Protein AF-A0A7K3DHI8-F1 (afdb_monomer)

pLDDT: mean 79.1, std 18.78, range [41.16, 98.38]

Solvent-accessible surface area (backbone atoms only — not comparable to full-atom values): 6730 Å² total; per-residue (Å²): 114,66,68,62,55,54,48,51,53,52,52,52,49,25,68,75,65,76,36,42,66,62,47,28,50,48,56,53,48,50,55,62,70,70,59,70,80,89,71,71,72,86,59,73,82,53,91,53,70,63,58,63,60,70,66,48,67,91,63,70,56,80,62,56,43,52,35,51,61,42,70,42,80,78,79,79,84,56,65,66,60,51,50,53,51,53,51,52,51,50,53,52,50,50,52,51,52,50,53,51,50,53,53,49,53,52,38,58,74,73,73,108

Secondary structure (DSSP, 8-state):
-HHHHHHHHHHHHHHHHS-HHHHHHHHHHHHHHT-S-----GGGGTT-TTHHHHT--SS--HHHHHHHHHHSPPPPP-HHHHHHHHHHHHHHHHHHHHHHHHHHHHHHHHT-

Foldseek 3Di:
DVLVVVLVVLVVVCVVVVDLLVSLVVLVVVVVVPDDDPPDDPCVVPPCPVVVVVPPPPFDDSSRVSSVVSVDDPDDDDVVVVVVVVVVVVVVVVVVVVVVVVVVVVCVVVVD

Structure (mmCIF, N/CA/C/O backbone):
data_AF-A0A7K3DHI8-F1
#
_entry.id   AF-A0A7K3DHI8-F1
#
loop_
_atom_site.group_PDB
_atom_site.id
_atom_site.type_symbol
_atom_site.label_atom_id
_atom_site.label_alt_id
_atom_site.label_comp_id
_atom_site.label_asym_id
_atom_site.label_entity_id
_atom_site.label_seq_id
_atom_site.pdbx_PDB_ins_code
_atom_site.Cartn_x
_atom_site.Cartn_y
_atom_site.Cartn_z
_atom_site.occupancy
_atom_site.B_iso_or_equiv
_atom_site.auth_seq_id
_atom_site.auth_comp_id
_atom_site.auth_asym_id
_atom_site.auth_atom_id
_atom_site.pdbx_PDB_model_num
ATOM 1 N N . MET A 1 1 ? 6.088 11.708 6.027 1.00 60.41 1 MET A N 1
ATOM 2 C CA . MET A 1 1 ? 6.379 10.256 5.974 1.00 60.41 1 MET A CA 1
ATOM 3 C C . MET A 1 1 ? 5.751 9.476 7.134 1.00 60.41 1 MET A C 1
ATOM 5 O O . MET A 1 1 ? 5.231 8.398 6.887 1.00 60.41 1 MET A O 1
ATOM 9 N N . THR A 1 2 ? 5.690 10.025 8.355 1.00 79.00 2 THR A N 1
ATOM 10 C CA . THR A 1 2 ? 5.128 9.357 9.552 1.00 79.00 2 THR A CA 1
ATOM 11 C C . THR A 1 2 ? 3.721 8.779 9.369 1.00 79.00 2 THR A C 1
ATOM 13 O O . THR A 1 2 ? 3.494 7.634 9.731 1.00 79.00 2 THR A O 1
ATOM 16 N N . TYR A 1 3 ? 2.793 9.509 8.731 1.00 77.06 3 TYR A N 1
ATOM 17 C CA . TYR A 1 3 ? 1.431 9.004 8.487 1.00 77.06 3 TYR A CA 1
ATOM 18 C C . TYR A 1 3 ? 1.411 7.692 7.691 1.00 77.06 3 TYR A C 1
ATOM 20 O O . TYR A 1 3 ? 0.609 6.817 7.985 1.00 77.06 3 TYR A O 1
ATOM 28 N N . THR A 1 4 ? 2.292 7.538 6.700 1.00 83.50 4 THR A N 1
ATOM 29 C CA . THR A 1 4 ? 2.352 6.328 5.869 1.00 83.50 4 THR A CA 1
ATOM 30 C C . THR A 1 4 ? 2.843 5.125 6.670 1.00 83.50 4 THR A C 1
ATOM 32 O O . THR A 1 4 ? 2.307 4.034 6.505 1.00 83.50 4 THR A O 1
ATOM 35 N N . ILE A 1 5 ? 3.819 5.329 7.560 1.00 87.06 5 ILE A N 1
ATOM 36 C CA . ILE A 1 5 ? 4.345 4.282 8.451 1.00 87.06 5 ILE A CA 1
ATOM 37 C C . ILE A 1 5 ? 3.263 3.852 9.446 1.00 87.06 5 ILE A C 1
ATOM 39 O O . ILE A 1 5 ? 2.944 2.672 9.552 1.00 87.06 5 ILE A O 1
ATOM 43 N N . GLU A 1 6 ? 2.651 4.827 10.117 1.00 85.12 6 GLU A N 1
ATOM 44 C CA . GLU A 1 6 ? 1.539 4.627 11.053 1.00 85.12 6 GLU A CA 1
ATOM 45 C C . GLU A 1 6 ? 0.367 3.904 10.381 1.00 85.12 6 GLU A C 1
ATOM 47 O O . GLU A 1 6 ? -0.199 2.962 10.931 1.00 85.12 6 GLU A O 1
ATOM 52 N N . ARG A 1 7 ? 0.042 4.290 9.142 1.00 87.56 7 ARG A N 1
ATOM 53 C CA . ARG A 1 7 ? -1.007 3.639 8.359 1.00 87.56 7 ARG A CA 1
ATOM 54 C C . ARG A 1 7 ? -0.652 2.197 8.004 1.00 87.56 7 ARG A C 1
ATOM 56 O O . ARG A 1 7 ? -1.533 1.344 8.039 1.00 87.56 7 ARG A O 1
ATOM 63 N N . TRP A 1 8 ? 0.607 1.911 7.678 1.00 88.25 8 TRP A N 1
ATOM 64 C CA . TRP A 1 8 ? 1.064 0.541 7.438 1.00 88.25 8 TRP A CA 1
ATOM 65 C C . TRP A 1 8 ? 0.940 -0.325 8.689 1.00 88.25 8 TRP A C 1
ATOM 67 O O . TRP A 1 8 ? 0.484 -1.463 8.596 1.00 88.25 8 TRP A O 1
ATOM 77 N N . ALA A 1 9 ? 1.294 0.215 9.855 1.00 90.19 9 ALA A N 1
ATOM 78 C CA . ALA A 1 9 ? 1.109 -0.478 11.125 1.00 90.19 9 ALA A CA 1
ATOM 79 C C . ALA A 1 9 ? -0.377 -0.789 11.387 1.00 90.19 9 ALA A C 1
ATOM 81 O O . ALA A 1 9 ? -0.710 -1.929 11.715 1.00 90.19 9 ALA A O 1
ATOM 82 N N . ASP A 1 10 ? -1.270 0.178 11.152 1.00 89.50 10 ASP A N 1
ATOM 83 C CA . ASP A 1 10 ? -2.719 -0.008 11.292 1.00 89.50 10 ASP A CA 1
ATOM 84 C C . ASP A 1 10 ? -3.253 -1.105 10.351 1.00 89.50 10 ASP A C 1
ATOM 86 O O . ASP A 1 10 ? -4.008 -1.974 10.781 1.00 89.50 10 ASP A O 1
ATOM 90 N N . GLU A 1 11 ? -2.836 -1.119 9.081 1.00 88.88 11 GLU A N 1
ATOM 91 C CA . GLU A 1 11 ? -3.249 -2.154 8.116 1.00 88.88 11 GLU A CA 1
ATOM 92 C C . GLU A 1 11 ? -2.721 -3.544 8.490 1.00 88.88 11 GLU A C 1
ATOM 94 O O . GLU A 1 11 ? -3.426 -4.541 8.316 1.00 88.88 11 GLU A O 1
ATOM 99 N N . ARG A 1 12 ? -1.511 -3.639 9.059 1.00 91.06 12 ARG A N 1
ATOM 100 C CA . ARG A 1 12 ? -1.004 -4.912 9.593 1.00 91.06 12 ARG A CA 1
ATOM 101 C C . ARG A 1 12 ? -1.821 -5.390 10.791 1.00 91.06 12 ARG A C 1
ATOM 103 O O . ARG A 1 12 ? -2.121 -6.579 10.871 1.00 91.06 12 ARG A O 1
ATOM 110 N N . ALA A 1 13 ? -2.221 -4.486 11.686 1.00 91.00 13 ALA A N 1
ATOM 111 C CA . ALA A 1 13 ? -3.099 -4.822 12.805 1.00 91.00 13 ALA A CA 1
ATOM 112 C C . ALA A 1 13 ? -4.485 -5.285 12.321 1.00 91.00 13 ALA A C 1
ATOM 114 O O . ALA A 1 13 ? -5.033 -6.254 12.851 1.00 91.00 13 ALA A O 1
ATOM 115 N N . VAL A 1 14 ? -5.027 -4.653 11.272 1.00 92.75 14 VAL A N 1
ATOM 116 C CA . VAL A 1 14 ? -6.267 -5.092 10.610 1.00 92.75 14 VAL A CA 1
ATOM 117 C C . VAL A 1 14 ? -6.108 -6.484 10.010 1.00 92.75 14 VAL A C 1
ATOM 119 O O . VAL A 1 14 ? -6.983 -7.319 10.213 1.00 92.75 14 VAL A O 1
ATOM 122 N N . ALA A 1 15 ? -5.003 -6.760 9.315 1.00 90.69 15 ALA A N 1
ATOM 123 C CA . ALA A 1 15 ? -4.741 -8.077 8.738 1.00 90.69 15 ALA A CA 1
ATOM 124 C C . ALA A 1 15 ? -4.638 -9.178 9.810 1.00 90.69 15 ALA A C 1
ATOM 126 O O . ALA A 1 15 ? -5.132 -10.278 9.589 1.00 90.69 15 ALA A O 1
ATOM 127 N N . ALA A 1 16 ? -4.050 -8.876 10.972 1.00 92.81 16 ALA A N 1
ATOM 128 C CA . ALA A 1 16 ? -3.936 -9.818 12.086 1.00 92.81 16 ALA A CA 1
ATOM 129 C C . ALA A 1 16 ? -5.259 -10.028 12.851 1.00 92.81 16 ALA A C 1
ATOM 131 O O . ALA A 1 16 ? -5.519 -11.122 13.339 1.00 92.81 16 ALA A O 1
ATOM 132 N N . THR A 1 17 ? -6.094 -8.988 12.963 1.00 91.81 17 THR A N 1
ATOM 133 C CA . THR A 1 17 ? -7.335 -9.018 13.767 1.00 91.81 17 THR A CA 1
ATOM 134 C C . THR A 1 17 ? -8.570 -9.399 12.942 1.00 91.81 17 THR A C 1
ATOM 136 O O . THR A 1 17 ? -9.580 -9.825 13.494 1.00 91.81 17 THR A O 1
ATOM 139 N N . GLY A 1 18 ? -8.535 -9.184 11.625 1.00 90.56 18 GLY A N 1
ATOM 140 C CA . GLY A 1 18 ? -9.666 -9.383 10.713 1.00 90.56 18 GLY A CA 1
ATOM 141 C C . GLY A 1 18 ? -10.784 -8.335 10.825 1.00 90.56 18 GLY A C 1
ATOM 142 O O . GLY A 1 18 ? -11.737 -8.382 10.054 1.00 90.56 18 GLY A O 1
ATOM 143 N N . ASP A 1 19 ? -10.680 -7.369 11.744 1.00 91.56 19 ASP A N 1
ATOM 144 C CA . ASP A 1 19 ? -11.740 -6.399 12.037 1.00 91.56 19 ASP A CA 1
ATOM 145 C C . ASP A 1 19 ? -11.212 -4.958 12.115 1.00 91.56 19 ASP A C 1
ATOM 147 O O . ASP A 1 19 ? -10.501 -4.566 13.046 1.00 91.56 19 ASP A O 1
ATOM 151 N N . ARG A 1 20 ? -11.624 -4.143 11.138 1.00 91.81 20 ARG A N 1
ATOM 152 C CA . ARG A 1 20 ? -11.255 -2.725 11.016 1.00 91.81 20 ARG A CA 1
ATOM 153 C C . ARG A 1 20 ? -11.828 -1.849 12.126 1.00 91.81 20 ARG A C 1
ATOM 155 O O . ARG A 1 20 ? -11.145 -0.937 12.590 1.00 91.81 20 ARG A O 1
ATOM 162 N N . THR A 1 21 ? -13.042 -2.134 12.586 1.00 92.25 21 THR A N 1
ATOM 163 C CA . THR A 1 21 ? -13.720 -1.357 13.632 1.00 92.25 21 THR A CA 1
ATOM 164 C C . THR A 1 21 ? -13.056 -1.582 14.986 1.00 92.25 21 THR A C 1
ATOM 166 O O . THR A 1 21 ? -12.854 -0.627 15.746 1.00 92.25 21 THR A O 1
ATOM 169 N N . ARG A 1 22 ? -12.653 -2.826 15.285 1.00 93.06 22 ARG A N 1
ATOM 170 C CA . ARG A 1 22 ? -11.900 -3.147 16.511 1.00 93.06 22 ARG A CA 1
ATOM 171 C C . ARG A 1 22 ? -10.551 -2.431 16.549 1.00 93.06 22 ARG A C 1
ATOM 173 O O . ARG A 1 22 ? -10.250 -1.791 17.557 1.00 93.06 22 ARG A O 1
ATOM 180 N N . VAL A 1 23 ? -9.790 -2.461 15.452 1.00 93.75 23 VAL A N 1
ATOM 181 C CA . VAL A 1 23 ? -8.505 -1.742 15.356 1.00 93.75 23 VAL A CA 1
ATOM 182 C C . VAL A 1 23 ? -8.712 -0.228 15.472 1.00 93.75 23 VAL A C 1
ATOM 184 O O . VAL A 1 23 ? -8.017 0.422 16.250 1.00 93.75 23 VAL A O 1
ATOM 187 N N . ALA A 1 24 ? -9.723 0.337 14.804 1.00 92.69 24 ALA A N 1
ATOM 188 C CA . ALA A 1 24 ? -10.045 1.764 14.894 1.00 92.69 24 ALA A CA 1
ATOM 189 C C . ALA A 1 24 ? -10.351 2.207 16.334 1.00 92.69 24 ALA A C 1
ATOM 191 O O . ALA A 1 24 ? -9.834 3.223 16.809 1.00 92.69 24 ALA A O 1
ATOM 192 N N . ARG A 1 25 ? -11.147 1.416 17.064 1.00 92.25 25 ARG A N 1
ATOM 193 C CA . ARG A 1 25 ? -11.457 1.672 18.476 1.00 92.25 25 ARG A CA 1
ATOM 194 C C . ARG A 1 25 ? -10.216 1.533 19.362 1.00 92.25 25 ARG A C 1
ATOM 196 O O . ARG A 1 25 ? -10.058 2.335 20.278 1.00 92.25 25 ARG A O 1
ATOM 203 N N . ALA A 1 26 ? -9.351 0.552 19.107 1.00 93.25 26 ALA A N 1
ATOM 204 C CA . ALA A 1 26 ? -8.110 0.366 19.859 1.00 93.25 26 ALA A CA 1
ATOM 205 C C . ALA A 1 26 ? -7.158 1.560 19.687 1.00 93.25 26 ALA A C 1
ATOM 207 O O . ALA A 1 26 ? -6.708 2.119 20.684 1.00 93.25 26 ALA A O 1
ATOM 208 N N . VAL A 1 27 ? -6.942 2.019 18.449 1.00 89.25 27 VAL A N 1
ATOM 209 C CA . VAL A 1 27 ? -6.125 3.209 18.144 1.00 89.25 27 VAL A CA 1
ATOM 210 C C . VAL A 1 27 ? -6.712 4.462 18.799 1.00 89.25 27 VAL A C 1
ATOM 212 O O . VAL A 1 27 ? -5.987 5.226 19.435 1.00 89.25 27 VAL A O 1
ATOM 215 N N . GLY A 1 28 ? -8.033 4.656 18.709 1.00 87.25 28 GLY A N 1
ATOM 216 C CA . GLY A 1 28 ? -8.712 5.780 19.359 1.00 87.25 28 GLY A CA 1
ATOM 217 C C . GLY A 1 28 ? -8.562 5.765 20.885 1.00 87.25 28 GLY A C 1
ATOM 218 O O . GLY A 1 28 ? -8.238 6.789 21.483 1.00 87.25 28 GLY A O 1
ATOM 219 N N . LYS A 1 29 ? -8.731 4.599 21.521 1.00 87.94 29 LYS A N 1
ATOM 220 C CA . LYS A 1 29 ? -8.540 4.435 22.972 1.00 87.94 29 LYS A CA 1
ATOM 221 C C . LYS A 1 29 ? -7.090 4.658 23.392 1.00 87.94 29 LYS A C 1
ATOM 223 O O . LYS A 1 29 ? -6.859 5.365 24.367 1.00 87.94 29 LYS A O 1
ATOM 228 N N . ALA A 1 30 ? -6.131 4.103 22.653 1.00 86.94 30 ALA A N 1
ATOM 229 C CA . ALA A 1 30 ? -4.708 4.282 22.922 1.00 86.94 30 ALA A CA 1
ATOM 230 C C . ALA A 1 30 ? -4.315 5.761 22.857 1.00 86.94 30 ALA A C 1
ATOM 232 O O . ALA A 1 30 ? -3.616 6.242 23.738 1.00 86.94 30 ALA A O 1
ATOM 233 N N . ALA A 1 31 ? -4.830 6.510 21.880 1.00 84.50 31 ALA A N 1
ATOM 234 C CA . ALA A 1 31 ? -4.581 7.944 21.781 1.00 84.50 31 ALA A CA 1
ATOM 235 C C . ALA A 1 31 ? -5.202 8.758 22.929 1.00 84.50 31 ALA A C 1
ATOM 237 O O . ALA A 1 31 ? -4.610 9.741 23.367 1.00 84.50 31 ALA A O 1
ATOM 238 N N . LEU A 1 32 ? -6.384 8.365 23.418 1.00 84.00 32 LEU A N 1
ATOM 239 C CA . LEU A 1 32 ? -6.998 8.995 24.591 1.00 84.00 32 LEU A CA 1
ATOM 240 C C . LEU A 1 32 ? -6.214 8.689 25.875 1.00 84.00 32 LEU A C 1
ATOM 242 O O . LEU A 1 32 ? -6.040 9.584 26.696 1.00 84.00 32 LEU A O 1
ATOM 246 N N . ALA A 1 33 ? -5.722 7.458 26.031 1.00 84.38 33 ALA A N 1
ATOM 247 C CA . ALA A 1 33 ? -4.913 7.042 27.177 1.00 84.38 33 ALA A CA 1
ATOM 248 C C . ALA A 1 33 ? -3.500 7.649 27.149 1.00 84.38 33 ALA A C 1
ATOM 250 O O . ALA A 1 33 ? -2.977 8.062 28.178 1.00 84.38 33 ALA A O 1
ATOM 251 N N . ALA A 1 34 ? -2.907 7.778 25.960 1.00 77.56 34 ALA A N 1
ATOM 252 C CA . ALA A 1 34 ? -1.607 8.402 25.725 1.00 77.56 34 ALA A CA 1
ATOM 253 C C . ALA A 1 34 ? -1.661 9.939 25.741 1.00 77.56 34 ALA A C 1
ATOM 255 O O . ALA A 1 34 ? -0.753 10.592 25.228 1.00 77.56 34 ALA A O 1
ATOM 256 N N . ARG A 1 35 ? -2.694 10.534 26.352 1.00 64.12 35 ARG A N 1
ATOM 257 C CA . ARG A 1 35 ? -2.831 11.982 26.535 1.00 64.12 35 ARG A CA 1
ATOM 258 C C . ARG A 1 35 ? -2.374 12.463 27.932 1.00 64.12 35 ARG A C 1
ATOM 260 O O . ARG A 1 35 ? -3.200 12.993 28.670 1.00 64.12 35 ARG A O 1
ATOM 267 N N . PRO A 1 36 ? -1.088 12.374 28.322 1.00 52.38 36 PRO A N 1
ATOM 268 C CA . PRO A 1 36 ? -0.494 13.320 29.266 1.00 52.38 36 PRO A CA 1
ATOM 269 C C . PRO A 1 36 ? -0.304 14.684 28.581 1.00 52.38 36 PRO A C 1
ATOM 271 O O . PRO A 1 36 ? -0.023 14.723 27.387 1.00 52.38 36 PRO A O 1
ATOM 274 N N . ALA A 1 37 ? -0.502 15.778 29.330 1.00 54.28 37 ALA A N 1
ATOM 275 C CA . ALA A 1 37 ? -0.292 17.191 28.974 1.00 54.28 37 ALA A CA 1
ATOM 276 C C . ALA A 1 37 ? 0.230 17.445 27.545 1.00 54.28 37 ALA A C 1
ATOM 278 O O . ALA A 1 37 ? 1.401 17.212 27.259 1.00 54.28 37 ALA A O 1
ATOM 279 N N . ALA A 1 38 ? -0.624 17.974 26.660 1.00 51.72 38 ALA A N 1
ATOM 280 C CA . ALA A 1 38 ? -0.243 18.432 25.323 1.00 51.72 38 ALA A CA 1
ATOM 281 C C . ALA A 1 38 ? 0.660 19.680 25.415 1.00 51.72 38 ALA A C 1
ATOM 283 O O . ALA A 1 38 ? 0.279 20.791 25.045 1.00 51.72 38 ALA A O 1
ATOM 284 N N . GLY A 1 39 ? 1.865 19.486 25.946 1.00 46.06 39 GLY A N 1
ATOM 285 C CA . GLY A 1 39 ? 2.994 20.378 25.829 1.00 46.06 39 G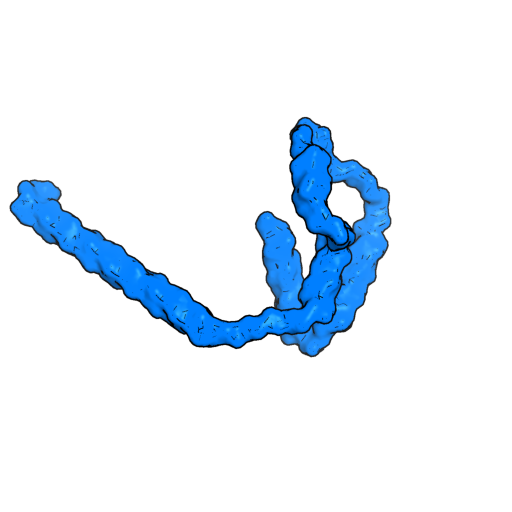LY A CA 1
ATOM 286 C C . GLY A 1 39 ? 3.357 20.465 24.358 1.00 46.06 39 GLY A C 1
ATOM 287 O O . GLY A 1 39 ? 3.793 19.496 23.745 1.00 46.06 39 GLY A O 1
ATOM 288 N N . ARG A 1 40 ? 3.058 21.635 23.800 1.00 43.75 40 ARG A N 1
ATOM 289 C CA . ARG A 1 40 ? 3.726 22.299 22.682 1.00 43.75 40 ARG A CA 1
ATOM 290 C C . ARG A 1 40 ? 4.587 21.382 21.788 1.00 43.75 40 ARG A C 1
ATOM 292 O O . ARG A 1 40 ? 5.685 21.011 22.195 1.00 43.75 40 ARG A O 1
ATOM 299 N N . PRO A 1 41 ? 4.199 21.114 20.526 1.00 46.84 41 PRO A N 1
ATOM 300 C CA . PRO A 1 41 ? 5.156 20.548 19.588 1.00 46.84 41 PRO A CA 1
ATOM 301 C C . PRO A 1 41 ? 6.331 21.527 19.439 1.00 46.84 41 PRO A C 1
ATOM 303 O O . PRO A 1 41 ? 6.136 22.693 19.085 1.00 46.84 41 PRO A O 1
ATOM 306 N N . LEU A 1 42 ? 7.550 21.029 19.661 1.00 46.41 42 LEU A N 1
ATOM 307 C CA . LEU A 1 42 ? 8.847 21.686 19.418 1.00 46.41 42 LEU A CA 1
ATOM 308 C C . LEU A 1 42 ? 9.051 22.142 17.952 1.00 46.41 42 LEU A C 1
ATOM 310 O O . LEU A 1 42 ? 10.128 22.583 17.579 1.00 46.41 42 LEU A O 1
ATOM 314 N N . GLY A 1 43 ? 8.015 22.085 17.109 1.00 42.38 43 GLY A N 1
ATOM 315 C CA . GLY A 1 43 ? 7.969 22.714 15.788 1.00 42.38 43 GLY A CA 1
ATOM 316 C C . GLY A 1 43 ? 7.616 24.206 15.815 1.00 42.38 43 GLY A C 1
ATOM 317 O O . GLY A 1 43 ? 7.565 24.830 14.765 1.00 42.38 43 GLY A O 1
ATOM 318 N N . ALA A 1 44 ? 7.361 24.800 16.987 1.00 43.84 44 ALA A N 1
ATOM 319 C CA . ALA A 1 44 ? 7.082 26.234 17.101 1.00 43.84 44 ALA A CA 1
ATOM 320 C C . ALA A 1 44 ? 8.326 27.140 16.988 1.00 43.84 44 ALA A C 1
ATOM 322 O O . ALA A 1 44 ? 8.160 28.347 16.849 1.00 43.84 44 ALA A O 1
ATOM 323 N N . ALA A 1 45 ? 9.542 26.583 17.041 1.00 46.00 45 ALA A N 1
ATOM 324 C CA . ALA A 1 45 ? 10.784 27.350 16.897 1.00 46.00 45 ALA A CA 1
ATOM 325 C C . ALA A 1 45 ? 11.182 27.601 15.430 1.00 46.00 45 ALA A C 1
ATOM 327 O O . ALA A 1 45 ? 11.964 28.502 15.151 1.00 46.00 45 ALA A O 1
ATOM 328 N N . LEU A 1 46 ? 10.618 26.848 14.480 1.00 43.47 46 LEU A N 1
ATOM 329 C CA . LEU A 1 46 ? 10.835 27.045 13.048 1.00 43.47 46 LEU A CA 1
ATOM 330 C C . LEU A 1 46 ? 9.484 27.395 12.432 1.00 43.47 46 LEU A C 1
ATOM 332 O O . LEU A 1 46 ? 8.592 26.554 12.419 1.00 43.47 46 LEU A O 1
ATOM 336 N N . GLY A 1 47 ? 9.315 28.648 11.999 1.00 41.16 47 GLY A N 1
ATOM 337 C CA . GLY A 1 47 ? 8.059 29.314 11.617 1.00 41.16 47 GLY A CA 1
ATOM 338 C C . GLY A 1 47 ? 7.244 28.692 10.472 1.00 41.16 47 GLY A C 1
ATOM 339 O O . GLY A 1 47 ? 6.887 29.371 9.518 1.00 41.16 47 GLY A O 1
ATOM 340 N N . ILE A 1 48 ? 6.867 27.419 10.589 1.00 50.59 48 ILE A N 1
ATOM 341 C CA . ILE A 1 48 ? 6.052 26.648 9.638 1.00 50.59 48 ILE A CA 1
ATOM 342 C C . ILE A 1 48 ? 4.636 26.426 10.219 1.00 50.59 48 ILE A C 1
ATOM 344 O O . ILE A 1 48 ? 3.833 25.641 9.721 1.00 50.59 48 ILE A O 1
ATOM 348 N N . LEU A 1 49 ? 4.254 27.158 11.275 1.00 49.75 49 LEU A N 1
ATOM 349 C CA . LEU A 1 49 ? 2.894 27.085 11.831 1.00 49.75 49 LEU A CA 1
ATOM 350 C C . LEU A 1 49 ? 1.833 27.800 10.970 1.00 49.75 49 LEU A C 1
ATOM 352 O O . LEU A 1 49 ? 0.638 27.678 11.255 1.00 49.75 49 LEU A O 1
ATOM 356 N N . GLY A 1 50 ? 2.244 28.547 9.941 1.00 42.06 50 GLY A N 1
ATOM 357 C CA . GLY A 1 50 ? 1.339 29.104 8.931 1.00 42.06 50 GLY A CA 1
ATOM 358 C C . GLY A 1 50 ? 0.913 28.045 7.914 1.00 42.06 50 GLY A C 1
ATOM 359 O O . GLY A 1 50 ? -0.275 27.837 7.688 1.00 42.06 50 GLY A O 1
ATOM 360 N N . LEU A 1 51 ? 1.868 27.281 7.379 1.00 44.56 51 LEU A N 1
ATOM 361 C CA . LEU A 1 51 ? 1.601 26.329 6.298 1.00 44.56 51 LEU A CA 1
ATOM 362 C C . LEU A 1 51 ? 0.934 25.029 6.783 1.00 44.56 51 LEU A C 1
ATOM 364 O O . LEU A 1 51 ? 0.107 24.457 6.076 1.00 44.56 51 LEU A O 1
ATOM 368 N N . ALA A 1 52 ? 1.210 24.591 8.017 1.00 48.41 52 ALA A N 1
ATOM 369 C CA . ALA A 1 52 ? 0.540 23.430 8.616 1.00 48.41 52 ALA A CA 1
ATOM 370 C C . ALA A 1 52 ? -0.944 23.692 8.951 1.00 48.41 52 ALA A C 1
ATOM 372 O O . ALA A 1 52 ? -1.748 22.763 8.954 1.00 48.41 52 ALA A O 1
ATOM 373 N N . ARG A 1 53 ? -1.321 24.956 9.203 1.00 45.94 53 ARG A N 1
ATOM 374 C CA . ARG A 1 53 ? -2.727 25.364 9.381 1.00 45.94 53 ARG A CA 1
ATOM 375 C C . ARG A 1 53 ? -3.449 25.548 8.047 1.00 45.94 53 ARG A C 1
ATOM 377 O O . ARG A 1 53 ? -4.618 25.197 7.954 1.00 45.94 53 ARG A O 1
ATOM 384 N N . LEU A 1 54 ? -2.744 26.011 7.013 1.00 44.75 54 LEU A N 1
ATOM 385 C CA . LEU A 1 54 ? -3.291 26.187 5.661 1.00 44.75 54 LEU A CA 1
ATOM 386 C C . LEU A 1 54 ? -3.427 24.867 4.883 1.00 4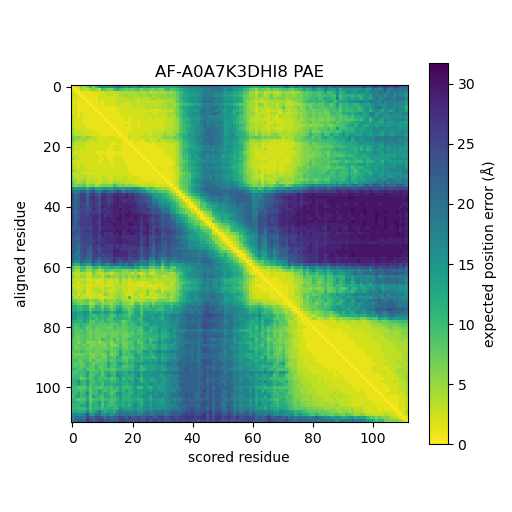4.75 54 LEU A C 1
ATOM 388 O O . LEU A 1 54 ? -4.324 24.727 4.062 1.00 44.75 54 LEU A O 1
ATOM 392 N N . THR A 1 55 ? -2.596 23.864 5.179 1.00 46.62 55 THR A N 1
ATOM 393 C CA . THR A 1 55 ? -2.748 22.489 4.651 1.00 46.62 55 THR A CA 1
ATOM 394 C C . THR A 1 55 ? -3.690 21.625 5.493 1.00 46.62 55 THR A C 1
ATOM 396 O O . THR A 1 55 ? -3.840 20.423 5.245 1.00 46.62 55 THR A O 1
ATOM 399 N N . GLY A 1 56 ? -4.365 22.247 6.467 1.00 42.72 56 GLY A N 1
ATOM 400 C CA . GLY A 1 56 ? -5.501 21.689 7.173 1.00 42.72 56 GLY A CA 1
ATOM 401 C C . GLY A 1 56 ? -6.619 21.362 6.192 1.00 42.72 56 GLY A C 1
ATOM 402 O O . GLY A 1 56 ? -7.535 22.151 5.994 1.00 42.72 56 GLY A O 1
ATOM 403 N N . ARG A 1 57 ? -6.589 20.145 5.633 1.00 46.31 57 ARG A N 1
ATOM 404 C CA . ARG A 1 57 ? -7.826 19.436 5.301 1.00 46.31 57 ARG A CA 1
ATOM 405 C C . ARG A 1 57 ? -8.679 19.503 6.561 1.00 46.31 57 ARG A C 1
ATOM 407 O O . ARG A 1 57 ? -8.327 18.932 7.590 1.00 46.31 57 ARG A O 1
ATOM 414 N N . THR A 1 58 ? -9.723 20.308 6.469 1.00 49.66 58 THR A N 1
ATOM 415 C CA . THR A 1 58 ? -10.674 20.723 7.496 1.00 49.66 58 THR A CA 1
ATOM 416 C C . THR A 1 58 ? -11.427 19.521 8.062 1.00 49.66 58 THR A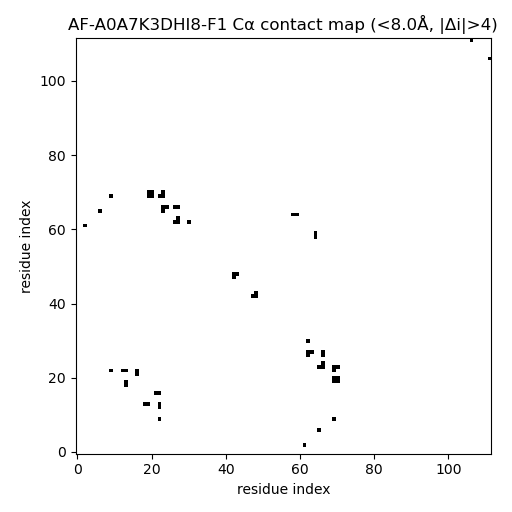 C 1
ATOM 418 O O . THR A 1 58 ? -12.584 19.280 7.734 1.00 49.66 58 THR A O 1
ATOM 421 N N . GLY A 1 59 ? -10.752 18.707 8.869 1.00 52.53 59 GLY A N 1
ATOM 422 C CA . GLY A 1 59 ? -11.324 17.467 9.372 1.00 52.53 59 GLY A CA 1
ATOM 423 C C . GLY A 1 59 ? -10.347 16.677 10.228 1.00 52.53 59 GLY A C 1
ATOM 424 O O . GLY A 1 59 ? -9.794 15.679 9.778 1.00 52.53 59 GLY A O 1
ATOM 425 N N . ALA A 1 60 ? -10.209 17.118 11.478 1.00 56.56 60 ALA A N 1
ATOM 426 C CA . ALA A 1 60 ? -9.685 16.364 12.614 1.00 56.56 60 ALA A CA 1
ATOM 427 C C . ALA A 1 60 ? -8.163 16.054 12.643 1.00 56.56 60 ALA A C 1
ATOM 4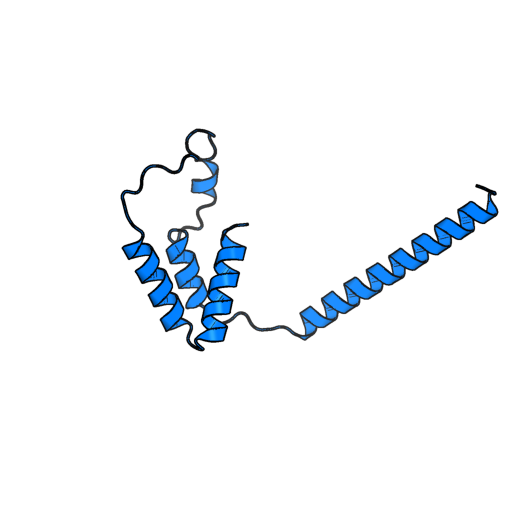29 O O . ALA A 1 60 ? -7.469 16.008 11.632 1.00 56.56 60 ALA A O 1
ATOM 430 N N . GLY A 1 61 ? -7.616 15.913 13.859 1.00 70.88 61 GLY A N 1
ATOM 431 C CA . GLY A 1 61 ? -6.179 15.727 14.114 1.00 70.88 61 GLY A CA 1
ATOM 432 C C . GLY A 1 61 ? -5.586 14.420 13.548 1.00 70.88 61 GLY A C 1
ATOM 433 O O . GLY A 1 61 ? -6.302 13.608 12.957 1.00 70.88 61 GLY A O 1
ATOM 434 N N . PRO A 1 62 ? -4.279 14.160 13.759 1.00 78.06 62 PRO A N 1
ATOM 435 C CA . PRO A 1 62 ? -3.576 13.016 13.161 1.00 78.06 62 PRO A CA 1
ATOM 436 C C . PRO A 1 62 ? -4.212 11.658 13.497 1.00 78.06 62 PRO A C 1
ATOM 438 O O . PRO A 1 62 ? -4.281 10.784 12.636 1.00 78.06 62 PRO A O 1
ATOM 441 N N . VAL A 1 63 ? -4.734 11.496 14.716 1.00 81.25 63 VAL A N 1
ATOM 442 C CA . VAL A 1 63 ? -5.407 10.265 15.158 1.00 81.25 63 VAL A CA 1
ATOM 443 C C . VAL A 1 63 ? -6.814 10.124 14.561 1.00 81.25 63 VAL A C 1
ATOM 445 O O . VAL A 1 63 ? -7.075 9.094 13.939 1.00 81.25 63 VAL A O 1
ATOM 448 N N . PRO A 1 64 ? -7.721 11.118 14.666 1.00 82.06 64 PRO A N 1
ATOM 449 C CA . PRO A 1 64 ? -9.012 11.055 13.983 1.00 82.06 64 PRO A CA 1
ATOM 450 C C . PRO A 1 64 ? -8.921 10.744 12.485 1.00 82.06 64 PRO A C 1
ATOM 452 O O . PRO A 1 64 ? -9.736 9.983 11.969 1.00 82.06 64 PRO A O 1
ATOM 455 N N . ARG A 1 65 ? -7.893 11.257 11.794 1.00 82.06 65 ARG A N 1
ATOM 456 C CA . ARG A 1 65 ? -7.632 10.932 10.386 1.00 82.06 65 ARG A CA 1
ATOM 457 C C . ARG A 1 65 ? -7.348 9.442 10.168 1.00 82.06 65 ARG A C 1
ATOM 459 O O . ARG A 1 65 ? -7.835 8.869 9.197 1.00 82.06 65 ARG A O 1
ATOM 466 N N . ARG A 1 66 ? -6.582 8.805 11.059 1.00 81.12 66 ARG A N 1
ATOM 467 C CA . ARG A 1 66 ? -6.275 7.364 10.991 1.00 81.12 66 ARG A CA 1
ATOM 468 C C . ARG A 1 66 ? -7.496 6.500 11.288 1.00 81.12 66 ARG A C 1
ATOM 470 O O . ARG A 1 66 ? -7.741 5.534 10.572 1.00 81.12 66 ARG A O 1
ATOM 477 N N . VAL A 1 67 ? -8.295 6.892 12.281 1.00 85.00 67 VAL A N 1
ATOM 478 C CA . VAL A 1 67 ? -9.564 6.227 12.620 1.00 85.00 67 VAL A CA 1
ATOM 479 C C . VAL A 1 67 ? -10.546 6.317 11.451 1.00 85.00 67 VAL A C 1
ATOM 481 O O . VAL A 1 67 ? -11.079 5.295 11.027 1.00 85.00 67 VAL A O 1
ATOM 484 N N . ALA A 1 68 ? -10.724 7.504 10.866 1.00 85.31 68 ALA A N 1
ATOM 485 C CA . ALA A 1 68 ? -11.571 7.685 9.688 1.00 85.31 68 ALA A CA 1
ATOM 486 C C . ALA A 1 68 ? -11.089 6.836 8.502 1.00 85.31 68 ALA A C 1
ATOM 488 O O . ALA A 1 68 ? -11.894 6.205 7.826 1.00 85.31 68 ALA A O 1
ATOM 489 N N . ALA A 1 69 ? -9.774 6.749 8.284 1.00 83.38 69 ALA A N 1
ATOM 490 C CA . ALA A 1 69 ? -9.209 5.910 7.234 1.00 83.38 69 ALA A CA 1
ATOM 491 C C . ALA A 1 69 ? -9.396 4.401 7.495 1.00 83.38 69 ALA A C 1
ATOM 493 O O . ALA A 1 69 ? -9.426 3.619 6.550 1.00 83.38 69 ALA A O 1
ATOM 494 N N . LEU A 1 70 ? -9.472 3.953 8.754 1.00 86.69 70 LEU A N 1
ATOM 495 C CA . LEU A 1 70 ? -9.778 2.554 9.094 1.00 86.69 70 LEU A CA 1
ATOM 496 C C . LEU A 1 70 ? -11.254 2.211 8.874 1.00 86.69 70 LEU A C 1
ATOM 498 O O . LEU A 1 70 ? -11.557 1.086 8.490 1.00 86.69 70 LEU A O 1
ATOM 502 N N . LEU A 1 71 ? -12.150 3.170 9.113 1.00 88.12 71 LEU A N 1
ATOM 503 C CA . LEU A 1 71 ? -13.594 3.003 8.934 1.00 88.12 71 LEU A CA 1
ATOM 504 C C . LEU A 1 71 ? -14.063 3.243 7.490 1.00 88.12 71 LEU A C 1
ATOM 506 O O . LEU A 1 71 ? -15.180 2.871 7.143 1.00 88.12 71 LEU A O 1
ATOM 510 N N . ALA A 1 72 ? -13.229 3.857 6.649 1.00 86.31 72 ALA A N 1
ATOM 511 C CA . ALA A 1 72 ? -13.508 4.007 5.227 1.00 86.31 72 ALA A CA 1
ATOM 512 C C . ALA A 1 72 ? -13.546 2.635 4.517 1.00 86.31 72 ALA A C 1
ATOM 514 O O . ALA A 1 72 ? -12.837 1.710 4.932 1.00 86.31 72 ALA A O 1
ATOM 515 N N . PRO A 1 73 ? -14.328 2.496 3.427 1.00 77.81 73 PRO A N 1
ATOM 516 C CA . PRO A 1 73 ? -14.311 1.297 2.599 1.00 77.81 73 PRO A CA 1
ATOM 517 C C . PRO A 1 73 ? -12.877 0.927 2.196 1.00 77.81 73 PRO A C 1
ATOM 519 O O . PRO A 1 73 ? -12.076 1.824 1.905 1.00 77.81 73 PRO A O 1
ATOM 522 N N . PRO A 1 74 ? -12.526 -0.372 2.181 1.00 74.50 74 PRO A N 1
ATOM 523 C CA . PRO A 1 74 ? -11.191 -0.787 1.785 1.00 74.50 74 PRO A CA 1
ATOM 524 C C . PRO A 1 74 ? -10.914 -0.299 0.363 1.00 74.50 74 PRO A C 1
ATOM 526 O O . PRO A 1 74 ? -11.731 -0.495 -0.536 1.00 74.50 74 PRO A O 1
ATOM 529 N N . LEU A 1 75 ? -9.752 0.326 0.163 1.00 70.88 75 LEU A N 1
ATOM 530 C CA . LEU A 1 75 ? -9.294 0.673 -1.176 1.00 70.88 75 LEU A CA 1
ATOM 531 C C . LEU A 1 75 ? -9.237 -0.616 -2.003 1.00 70.88 75 LEU A C 1
ATOM 533 O O . LEU A 1 75 ? -8.622 -1.602 -1.584 1.00 70.88 75 LEU A O 1
ATOM 537 N N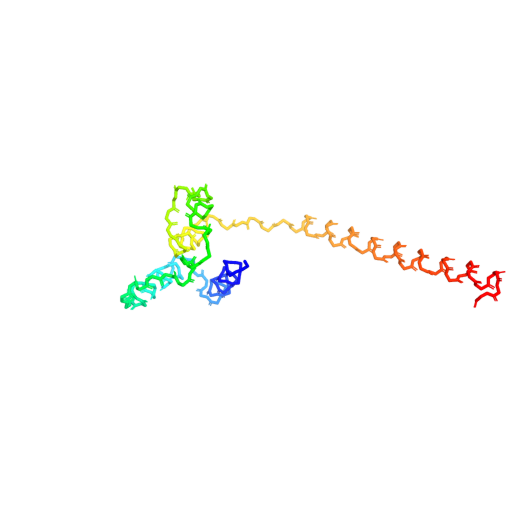 . GLY A 1 76 ? -9.921 -0.615 -3.148 1.00 74.00 76 GLY A N 1
ATOM 538 C CA . GLY A 1 76 ? -9.954 -1.758 -4.048 1.00 74.00 76 GLY A CA 1
ATOM 539 C C . GLY A 1 76 ? -8.536 -2.166 -4.430 1.00 74.00 76 GLY A C 1
ATOM 540 O O . GLY A 1 76 ? -7.707 -1.333 -4.800 1.00 74.00 76 GLY A O 1
ATOM 541 N N . ARG A 1 77 ? -8.229 -3.460 -4.327 1.00 77.50 77 ARG A N 1
ATOM 542 C CA . ARG A 1 77 ? -6.994 -3.985 -4.909 1.00 77.50 77 ARG A CA 1
ATOM 543 C C . ARG A 1 77 ? -7.191 -3.994 -6.419 1.00 77.50 77 ARG A C 1
ATOM 545 O O . ARG A 1 77 ? -8.097 -4.661 -6.907 1.00 77.50 77 ARG A O 1
ATOM 552 N N . HIS A 1 78 ? -6.350 -3.265 -7.143 1.00 86.44 78 HIS A N 1
ATOM 553 C CA . HIS A 1 78 ? -6.359 -3.235 -8.603 1.00 86.44 78 HIS A CA 1
ATOM 554 C C . HIS A 1 78 ? -5.179 -4.063 -9.136 1.00 86.44 78 HIS A C 1
ATOM 556 O O . HIS A 1 78 ? -4.141 -3.491 -9.473 1.00 86.44 78 HIS A O 1
ATOM 562 N N . PRO A 1 79 ? -5.294 -5.407 -9.192 1.00 85.62 79 PRO A N 1
ATOM 563 C CA . PRO A 1 79 ? -4.183 -6.281 -9.572 1.00 85.62 79 PRO A CA 1
ATOM 564 C C . PRO A 1 79 ? -3.695 -6.003 -10.994 1.00 85.62 79 PRO A C 1
ATOM 566 O O . PRO A 1 79 ? -2.503 -6.096 -11.249 1.00 85.62 79 PRO A O 1
ATOM 569 N N . LEU A 1 80 ? -4.593 -5.585 -11.894 1.00 90.62 80 LEU A N 1
ATOM 570 C CA . LEU A 1 80 ? -4.238 -5.187 -13.256 1.00 90.62 80 LEU A CA 1
ATOM 571 C C . LEU A 1 80 ? -3.344 -3.946 -13.278 1.00 90.62 80 LEU A C 1
ATOM 573 O O . LEU A 1 80 ? -2.346 -3.936 -13.988 1.00 90.62 80 LEU A O 1
ATOM 577 N N . LEU A 1 81 ? -3.653 -2.924 -12.470 1.00 91.50 81 LEU A N 1
ATOM 578 C CA . LEU A 1 81 ? -2.805 -1.733 -12.368 1.00 91.50 81 LEU A CA 1
ATOM 579 C C . LEU A 1 81 ? -1.448 -2.076 -11.748 1.00 91.50 81 LEU A C 1
ATOM 581 O O . LEU A 1 81 ? -0.424 -1.586 -12.217 1.00 91.50 81 LEU A O 1
ATOM 585 N N . ALA A 1 82 ? -1.429 -2.944 -10.732 1.00 90.50 82 ALA A N 1
ATOM 586 C CA . ALA A 1 82 ? -0.186 -3.427 -10.139 1.00 90.50 82 ALA A CA 1
ATOM 587 C C . ALA A 1 82 ? 0.666 -4.179 -11.174 1.00 90.50 82 ALA A C 1
ATOM 589 O O . ALA A 1 82 ? 1.827 -3.831 -11.365 1.00 90.50 82 ALA A O 1
ATOM 590 N N . ALA A 1 83 ? 0.075 -5.130 -11.902 1.00 93.38 83 ALA A N 1
ATOM 591 C CA . ALA A 1 83 ? 0.752 -5.895 -12.944 1.00 93.38 83 ALA A CA 1
ATOM 592 C C . ALA A 1 83 ? 1.263 -4.999 -14.082 1.00 93.38 83 ALA A C 1
ATOM 594 O O . ALA A 1 83 ? 2.415 -5.133 -14.485 1.00 93.38 83 ALA A O 1
ATOM 595 N N . ALA A 1 84 ? 0.450 -4.047 -14.551 1.00 95.88 84 ALA A N 1
ATOM 596 C CA . ALA A 1 84 ? 0.849 -3.081 -15.573 1.00 95.88 84 ALA A CA 1
ATOM 597 C C . ALA A 1 84 ? 2.029 -2.214 -15.108 1.00 95.88 84 ALA A C 1
ATOM 599 O O . ALA A 1 84 ? 2.985 -2.018 -15.854 1.00 95.88 84 ALA A O 1
ATOM 600 N N . THR A 1 85 ? 1.999 -1.749 -13.856 1.00 95.44 85 THR A N 1
ATOM 601 C CA . THR A 1 85 ? 3.101 -0.973 -13.268 1.00 95.44 85 THR A CA 1
ATOM 602 C C . THR A 1 85 ? 4.373 -1.816 -13.174 1.00 95.44 85 THR A C 1
ATOM 604 O O . THR A 1 85 ? 5.443 -1.360 -13.565 1.00 95.44 85 THR A O 1
ATOM 607 N N . THR A 1 86 ? 4.273 -3.064 -12.708 1.00 96.06 86 THR A N 1
ATOM 608 C CA . THR A 1 86 ? 5.412 -3.990 -12.640 1.00 96.06 86 THR A CA 1
ATOM 609 C C . THR A 1 86 ? 5.985 -4.291 -14.025 1.00 96.06 86 THR A C 1
ATOM 611 O O . THR A 1 86 ? 7.202 -4.268 -14.190 1.00 96.06 86 THR A O 1
ATOM 614 N N . ALA A 1 87 ? 5.133 -4.517 -15.026 1.00 97.31 87 ALA A N 1
ATOM 615 C CA . ALA A 1 87 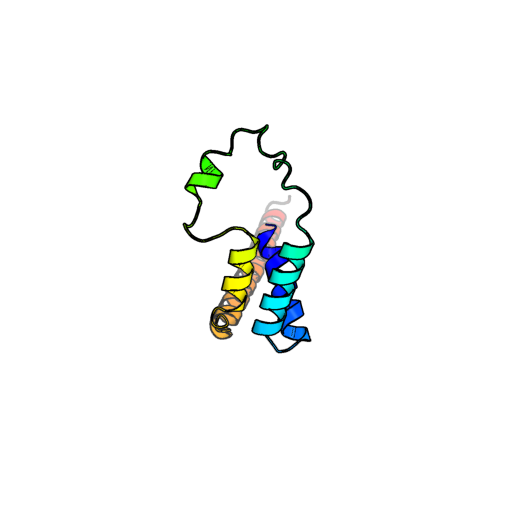? 5.558 -4.743 -16.403 1.00 97.31 87 ALA A CA 1
ATOM 616 C C . ALA A 1 87 ? 6.286 -3.519 -16.976 1.00 97.31 87 ALA A C 1
ATOM 618 O O . ALA A 1 87 ? 7.365 -3.664 -17.546 1.00 97.31 87 ALA A O 1
ATOM 619 N N . LEU A 1 88 ? 5.750 -2.313 -16.762 1.00 98.19 88 LEU A N 1
ATOM 620 C CA . LEU A 1 88 ? 6.389 -1.071 -17.197 1.00 98.19 88 LEU A CA 1
ATOM 621 C C . LEU A 1 88 ? 7.770 -0.884 -16.552 1.00 98.19 88 LEU A C 1
ATOM 623 O O . LEU A 1 88 ? 8.728 -0.539 -17.241 1.00 98.19 88 LEU A O 1
ATOM 627 N N . LEU A 1 89 ? 7.894 -1.161 -15.250 1.00 98.19 89 LEU A N 1
ATOM 628 C CA . LEU A 1 89 ? 9.179 -1.109 -14.547 1.00 98.19 89 LEU A CA 1
ATOM 629 C C . LEU A 1 89 ? 10.176 -2.146 -15.081 1.00 98.19 89 LEU A C 1
ATOM 631 O O . LEU A 1 89 ? 11.352 -1.828 -15.238 1.00 98.19 89 LEU A O 1
ATOM 635 N N . ALA A 1 90 ? 9.720 -3.360 -15.398 1.00 98.00 90 ALA A N 1
ATOM 636 C CA . ALA A 1 90 ? 10.568 -4.395 -15.983 1.00 98.00 90 ALA A CA 1
ATOM 637 C C . ALA A 1 90 ? 11.073 -3.994 -17.378 1.00 98.00 90 ALA A C 1
ATOM 639 O O . ALA A 1 90 ? 12.265 -4.115 -17.655 1.00 98.00 90 ALA A O 1
ATOM 640 N N . VAL A 1 91 ? 10.198 -3.452 -18.230 1.00 98.38 91 VAL A N 1
ATOM 641 C CA . VAL A 1 91 ? 10.574 -2.933 -19.555 1.00 98.38 91 VAL A CA 1
ATOM 642 C C . VAL A 1 91 ? 11.578 -1.787 -19.429 1.00 98.38 91 VAL A C 1
ATOM 644 O O . VAL A 1 91 ? 12.587 -1.783 -20.134 1.00 98.38 91 VAL A O 1
ATOM 647 N N . ALA A 1 92 ? 11.352 -0.844 -18.511 1.00 97.94 92 ALA A N 1
ATOM 648 C CA . ALA A 1 92 ? 12.278 0.261 -18.265 1.00 97.94 92 ALA A CA 1
ATOM 649 C C . ALA A 1 92 ? 13.655 -0.235 -17.792 1.00 97.94 92 ALA A C 1
ATOM 651 O O . ALA A 1 92 ? 14.682 0.250 -18.269 1.00 97.94 92 ALA A O 1
ATOM 652 N N . ALA A 1 93 ? 13.691 -1.229 -16.900 1.00 97.81 93 ALA A N 1
ATOM 653 C CA . ALA A 1 93 ? 14.933 -1.833 -16.425 1.00 97.81 93 ALA A CA 1
ATOM 654 C C . ALA A 1 93 ? 15.686 -2.564 -17.548 1.00 97.81 93 ALA A C 1
ATOM 656 O O . ALA A 1 93 ? 16.891 -2.370 -17.696 1.00 97.81 93 ALA A O 1
ATOM 657 N N . LEU A 1 94 ? 14.983 -3.347 -18.373 1.00 98.19 94 LEU A N 1
ATOM 658 C CA . LEU A 1 94 ? 15.575 -4.031 -19.529 1.00 98.19 94 LEU A CA 1
ATOM 659 C C . LEU A 1 94 ? 16.125 -3.035 -20.553 1.00 98.19 94 LEU A C 1
ATOM 661 O O . LEU A 1 94 ? 17.256 -3.185 -21.003 1.00 98.19 94 LEU A O 1
ATOM 665 N N . SER A 1 95 ? 15.360 -1.986 -20.859 1.00 97.00 95 SER A N 1
ATOM 666 C CA . SER A 1 95 ? 15.786 -0.919 -21.772 1.00 97.00 95 SER A CA 1
ATOM 667 C C . SER A 1 95 ? 17.025 -0.195 -21.243 1.00 97.00 95 SER A C 1
ATOM 669 O O . SER A 1 95 ? 17.950 0.086 -21.997 1.00 97.00 95 SER A O 1
ATOM 671 N N . SER A 1 96 ? 17.074 0.061 -19.931 1.00 96.69 96 SER A N 1
ATOM 672 C CA . SER A 1 96 ? 18.235 0.684 -19.283 1.00 96.69 96 SER A CA 1
ATOM 673 C C . SER A 1 96 ? 19.467 -0.223 -19.327 1.00 96.69 96 SER A C 1
ATOM 675 O O . SER A 1 96 ? 20.575 0.260 -19.543 1.00 96.69 96 SER A O 1
ATOM 677 N N . ALA A 1 97 ? 19.286 -1.536 -19.148 1.00 97.06 97 ALA A N 1
ATOM 678 C CA . ALA A 1 97 ? 20.371 -2.508 -19.244 1.00 97.06 97 ALA A CA 1
ATOM 679 C C . ALA A 1 97 ? 20.920 -2.618 -20.673 1.00 97.06 97 ALA A C 1
ATOM 681 O O . ALA A 1 97 ? 22.134 -2.696 -20.849 1.00 97.06 97 ALA A O 1
ATOM 682 N N . GLU A 1 98 ? 20.050 -2.590 -21.685 1.00 97.06 98 GLU A N 1
ATOM 683 C CA . GLU A 1 98 ? 20.484 -2.616 -23.084 1.00 97.06 98 GLU A CA 1
ATOM 684 C C . GLU A 1 98 ? 21.216 -1.327 -23.464 1.00 97.06 98 GLU A C 1
ATOM 686 O O . GLU A 1 98 ? 22.324 -1.390 -23.986 1.00 97.06 98 GLU A O 1
ATOM 691 N N . ALA A 1 99 ? 20.687 -0.164 -23.070 1.00 96.06 99 ALA A N 1
ATOM 692 C CA . ALA A 1 99 ? 21.364 1.116 -23.270 1.00 96.06 99 ALA A CA 1
ATOM 693 C C . ALA A 1 99 ? 22.759 1.154 -22.616 1.00 96.06 99 ALA A C 1
ATOM 695 O 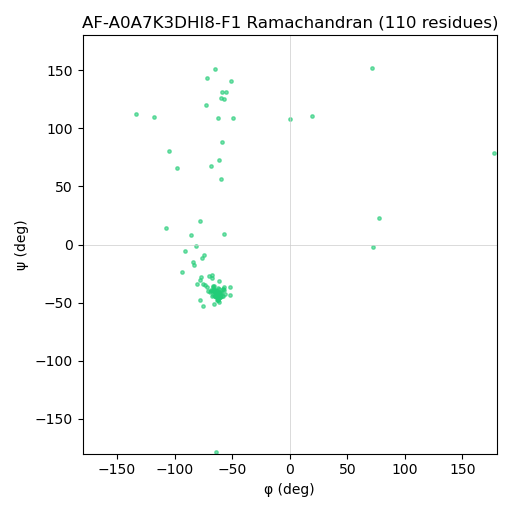O . ALA A 1 99 ? 23.701 1.692 -23.195 1.00 96.06 99 ALA A O 1
ATOM 696 N N . ALA A 1 100 ? 22.918 0.556 -21.430 1.00 96.38 100 ALA A N 1
ATOM 697 C CA . ALA A 1 100 ? 24.218 0.448 -20.770 1.00 96.38 100 ALA A CA 1
ATOM 698 C C . ALA A 1 100 ? 25.195 -0.464 -21.536 1.00 96.38 100 ALA A C 1
ATOM 700 O O . ALA A 1 100 ? 26.380 -0.1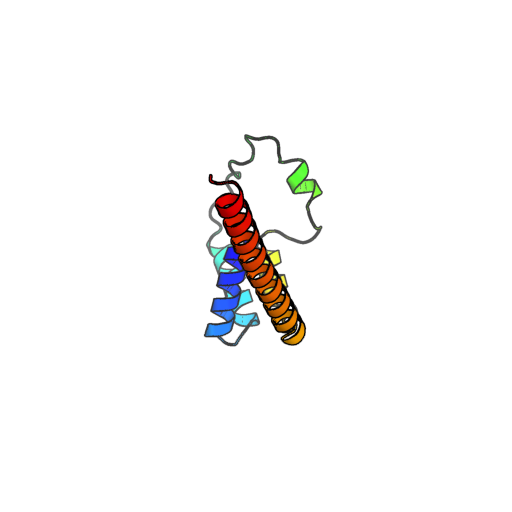44 -21.629 1.00 96.38 100 ALA A O 1
ATOM 701 N N . ARG A 1 101 ? 24.712 -1.576 -22.109 1.00 96.38 101 ARG A N 1
ATOM 702 C CA . ARG A 1 101 ? 25.532 -2.463 -22.954 1.00 96.38 101 ARG A CA 1
ATOM 703 C C . ARG A 1 101 ? 25.953 -1.786 -24.248 1.00 96.38 101 ARG A C 1
ATOM 705 O O . ARG A 1 101 ? 27.111 -1.903 -24.631 1.00 96.38 101 ARG A O 1
ATOM 712 N N . ASP A 1 102 ? 25.040 -1.081 -24.902 1.00 94.81 102 ASP A N 1
ATOM 713 C CA . ASP A 1 102 ? 25.344 -0.367 -26.139 1.00 94.81 102 ASP A CA 1
ATOM 714 C C . ASP A 1 102 ? 26.344 0.761 -25.894 1.00 94.81 102 ASP A C 1
ATOM 716 O O . ASP A 1 102 ? 27.314 0.890 -26.639 1.00 94.81 102 ASP A O 1
ATOM 720 N N . LEU A 1 103 ? 26.186 1.508 -24.796 1.00 94.25 103 LEU A N 1
ATOM 721 C CA . LEU A 1 103 ? 27.175 2.496 -24.373 1.00 94.25 103 LEU A CA 1
ATOM 722 C C . LEU A 1 103 ? 28.550 1.854 -24.144 1.00 94.25 103 LEU A C 1
ATOM 724 O O . LEU A 1 103 ? 29.555 2.389 -24.602 1.00 94.25 103 LEU A O 1
ATOM 728 N N . HIS A 1 104 ? 28.600 0.701 -23.473 1.00 94.06 104 HIS A N 1
ATOM 729 C CA . HIS A 1 104 ? 29.852 -0.013 -23.233 1.00 94.06 104 HIS A CA 1
ATOM 730 C C . HIS A 1 104 ? 30.532 -0.453 -24.537 1.00 94.06 104 HIS A C 1
ATOM 732 O O . HIS A 1 104 ? 31.713 -0.177 -24.723 1.00 94.06 104 HIS A O 1
ATOM 738 N N . ARG A 1 105 ? 29.779 -1.037 -25.479 1.00 94.81 105 ARG A N 1
ATOM 739 C CA . ARG A 1 105 ? 30.298 -1.427 -26.803 1.00 94.81 105 ARG A CA 1
ATOM 740 C C . ARG A 1 105 ? 30.816 -0.232 -27.604 1.00 94.81 105 ARG A C 1
ATOM 742 O O . ARG A 1 105 ? 31.822 -0.346 -28.299 1.00 94.81 105 ARG A O 1
ATOM 749 N N . LEU A 1 106 ? 30.134 0.913 -27.525 1.00 94.75 106 LEU A N 1
ATOM 750 C CA . LEU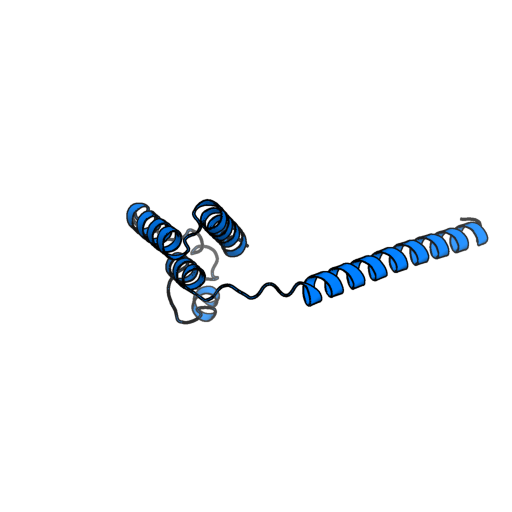 A 1 106 ? 30.595 2.138 -28.178 1.00 94.75 106 LEU A CA 1
ATOM 751 C C . LEU A 1 106 ? 31.926 2.618 -27.590 1.00 94.75 106 LEU A C 1
ATOM 753 O O . LEU A 1 106 ? 32.812 2.992 -28.355 1.00 94.75 106 LEU A O 1
ATOM 757 N N . LEU A 1 107 ? 32.093 2.562 -26.266 1.00 95.06 107 LEU A N 1
ATOM 758 C CA . LEU A 1 107 ? 33.358 2.910 -25.611 1.00 95.06 107 LEU A CA 1
ATOM 759 C C . LEU A 1 107 ? 34.495 1.974 -26.048 1.00 95.06 107 LEU A C 1
ATOM 761 O O . LEU A 1 107 ? 35.522 2.463 -26.521 1.00 95.06 107 LEU A O 1
ATOM 765 N N . GLU A 1 108 ? 34.255 0.658 -26.044 1.00 94.81 108 GLU A N 1
ATOM 766 C CA . GLU A 1 108 ? 35.223 -0.336 -26.534 1.00 94.81 108 GLU A CA 1
ATOM 767 C C . GLU A 1 108 ? 35.631 -0.073 -27.993 1.00 94.81 108 GLU A C 1
ATOM 769 O O . GLU A 1 108 ? 36.805 -0.187 -28.345 1.00 94.81 108 GLU A O 1
ATOM 774 N N . SER A 1 109 ? 34.683 0.334 -28.847 1.00 92.12 109 SER A N 1
ATOM 775 C CA . SER A 1 109 ? 34.961 0.630 -30.260 1.00 92.12 109 SER A CA 1
ATOM 776 C C . SER A 1 109 ? 35.840 1.869 -30.475 1.00 92.12 109 SER A C 1
ATOM 778 O O . SER A 1 109 ? 36.544 1.952 -31.481 1.00 92.12 109 SER A O 1
ATOM 780 N N . VAL A 1 110 ? 35.816 2.820 -29.536 1.00 92.06 110 VAL A N 1
ATOM 781 C CA . VAL A 1 110 ? 36.629 4.049 -29.568 1.00 92.06 110 VAL A CA 1
ATOM 782 C C . VAL A 1 110 ? 37.979 3.847 -28.854 1.00 92.06 110 VAL A C 1
ATOM 784 O O . VAL A 1 110 ? 38.853 4.709 -28.937 1.00 92.06 110 VAL A O 1
ATOM 787 N N . GLY A 1 111 ? 38.198 2.687 -28.225 1.00 79.00 111 GLY A N 1
ATOM 788 C CA . GLY A 1 111 ? 39.462 2.326 -27.577 1.00 79.00 111 GLY A CA 1
ATOM 789 C C . GLY A 1 111 ? 39.677 2.978 -26.208 1.00 79.00 111 GLY A C 1
ATOM 790 O O . GLY A 1 111 ? 40.828 3.125 -25.792 1.00 79.00 111 GLY A O 1
ATOM 791 N N . ILE A 1 112 ? 38.591 3.387 -25.538 1.00 59.59 112 ILE A N 1
ATOM 792 C CA . ILE A 1 112 ? 38.570 3.812 -24.126 1.00 59.59 112 ILE A CA 1
ATOM 793 C C . ILE A 1 112 ? 38.081 2.638 -23.282 1.00 59.59 112 ILE A C 1
ATOM 795 O O . ILE A 1 112 ? 38.758 2.328 -22.278 1.00 59.59 112 ILE A O 1
#

Sequence (112 aa):
MTYTIERWADERAVAATGDRTRVARAVGKAALAARPAAGRPLGAALGILGLARLTGRTGAGPVPRRVAALLAPPLGRHPLLAAATTALLAVAALSSAEAARDLHRLLESVGI

Radius of gyration: 23.62 Å; Cα contacts (8 Å, |Δi|>4): 32; chains: 1; bounding box: 54×39×60 Å

Mean predicted aligned error: 12.89 Å